Protein AF-A0A3E0HM55-F1 (afdb_monomer)

InterPro domains:
  IPR032018 Putative lipoprotein, pathogenic bacteria [PF16708] (3-71)

Organism: NCBI:txid1045776

Structure (mmCIF, N/CA/C/O backbone):
data_AF-A0A3E0HM55-F1
#
_entry.id   AF-A0A3E0HM55-F1
#
loop_
_atom_site.group_PDB
_atom_site.id
_atom_site.type_symbol
_atom_site.label_atom_id
_atom_site.label_alt_id
_atom_site.label_comp_id
_atom_site.label_asym_id
_atom_site.label_entity_id
_atom_site.label_seq_id
_atom_site.pdbx_PDB_ins_code
_atom_site.Cartn_x
_atom_site.Cartn_y
_atom_site.Cartn_z
_atom_site.occupancy
_atom_site.B_iso_or_equiv
_atom_site.auth_seq_id
_atom_site.auth_comp_id
_atom_site.auth_asym_id
_atom_site.auth_atom_id
_atom_site.pdbx_PDB_model_num
ATOM 1 N N . MET A 1 1 ? -7.667 -14.670 8.228 1.00 55.03 1 MET A N 1
ATOM 2 C CA . MET A 1 1 ? -6.817 -13.461 8.216 1.00 55.03 1 MET A CA 1
ATOM 3 C C . MET A 1 1 ? -7.576 -12.371 8.944 1.00 55.03 1 MET A C 1
ATOM 5 O O . MET A 1 1 ? -8.736 -12.161 8.613 1.00 55.03 1 MET A O 1
ATOM 9 N N . THR A 1 2 ? -6.975 -11.766 9.963 1.00 81.44 2 THR A N 1
ATOM 10 C CA . THR A 1 2 ? -7.592 -10.674 10.732 1.00 81.44 2 THR A CA 1
ATOM 11 C C . THR A 1 2 ? -7.238 -9.349 10.066 1.00 81.44 2 THR A C 1
ATOM 13 O O . THR A 1 2 ? -6.108 -9.202 9.604 1.00 81.44 2 THR A O 1
ATOM 16 N N . ALA A 1 3 ? -8.196 -8.426 9.983 1.00 92.56 3 ALA A N 1
ATOM 17 C CA . ALA A 1 3 ? -7.964 -7.089 9.448 1.00 92.56 3 ALA A CA 1
ATOM 18 C C . ALA A 1 3 ? -6.910 -6.330 10.277 1.00 92.56 3 ALA A C 1
ATOM 20 O O . ALA A 1 3 ? -6.784 -6.563 11.483 1.00 92.56 3 ALA A O 1
ATOM 21 N N . ILE A 1 4 ? -6.162 -5.434 9.631 1.00 95.69 4 ILE A N 1
ATOM 22 C CA . ILE A 1 4 ? -5.236 -4.519 10.310 1.00 95.69 4 ILE A CA 1
ATOM 23 C C . ILE A 1 4 ? -6.056 -3.561 11.181 1.00 95.69 4 ILE A C 1
ATOM 25 O O . ILE A 1 4 ? -7.058 -3.016 10.722 1.00 95.69 4 ILE A O 1
ATOM 29 N N . THR A 1 5 ? -5.647 -3.384 12.438 1.00 96.50 5 THR A N 1
ATOM 30 C CA . THR A 1 5 ? -6.317 -2.473 13.379 1.00 96.50 5 THR A CA 1
ATOM 31 C C . THR A 1 5 ? -5.796 -1.042 13.256 1.00 96.50 5 THR A C 1
ATOM 33 O O . THR A 1 5 ? -4.671 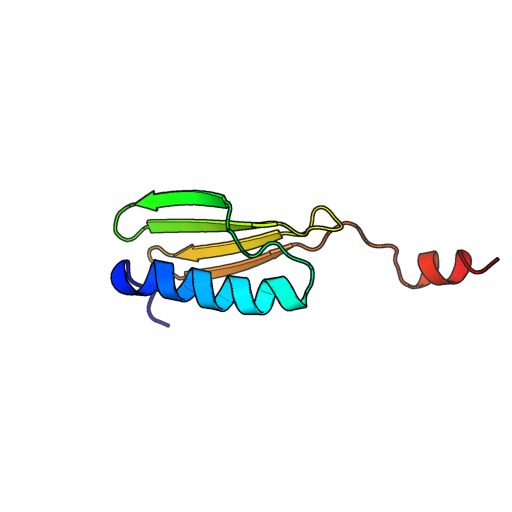-0.832 12.804 1.00 96.50 5 THR A O 1
ATOM 36 N N . ASP A 1 6 ? -6.551 -0.062 13.759 1.00 96.88 6 ASP A N 1
ATOM 37 C CA . ASP A 1 6 ? -6.142 1.355 13.792 1.00 96.88 6 ASP A CA 1
ATOM 38 C C . ASP A 1 6 ? -4.750 1.550 14.417 1.00 96.88 6 ASP A C 1
ATOM 40 O O . ASP A 1 6 ? -3.896 2.251 13.882 1.00 96.88 6 ASP A O 1
ATOM 44 N N . ALA A 1 7 ? -4.470 0.846 15.519 1.00 97.06 7 ALA A N 1
ATOM 45 C CA . ALA A 1 7 ? -3.179 0.915 16.207 1.00 97.06 7 ALA A CA 1
ATOM 46 C C . ALA A 1 7 ? -2.014 0.323 15.389 1.00 97.06 7 ALA A C 1
ATOM 48 O O . ALA A 1 7 ? -0.846 0.596 15.667 1.00 97.06 7 ALA A O 1
ATOM 49 N N . GLN A 1 8 ? -2.317 -0.532 14.414 1.00 97.00 8 GLN A N 1
ATOM 50 C CA . GLN A 1 8 ? -1.339 -1.153 13.527 1.00 97.00 8 GLN A CA 1
ATOM 51 C C . GLN A 1 8 ? -1.184 -0.391 12.208 1.00 97.00 8 GLN A C 1
ATOM 53 O O . GLN A 1 8 ? -0.189 -0.619 11.518 1.00 97.00 8 GLN A O 1
ATOM 58 N N . TRP A 1 9 ? -2.126 0.492 11.865 1.00 96.38 9 TRP A N 1
ATOM 59 C CA . TRP A 1 9 ? -2.237 1.074 10.532 1.00 96.38 9 TRP A CA 1
ATOM 60 C C . TRP A 1 9 ? -0.989 1.847 10.110 1.00 96.38 9 TRP A C 1
ATOM 62 O O . TRP A 1 9 ? -0.324 1.478 9.144 1.00 96.38 9 TRP A O 1
ATOM 72 N N . GLU A 1 10 ? -0.571 2.825 10.913 1.00 96.06 10 GLU A N 1
ATOM 73 C CA . GLU A 1 10 ? 0.625 3.630 10.628 1.00 96.06 10 GLU A CA 1
ATOM 74 C C . GLU A 1 10 ? 1.890 2.772 10.500 1.00 96.06 10 GLU A C 1
ATOM 76 O O . GLU A 1 10 ? 2.745 2.990 9.639 1.00 96.06 10 GLU A O 1
ATOM 81 N N . ARG A 1 11 ? 2.000 1.718 11.318 1.00 97.12 11 ARG A N 1
ATOM 82 C CA . ARG A 1 11 ? 3.118 0.774 11.219 1.00 97.12 11 ARG A CA 1
ATOM 83 C C . ARG A 1 11 ? 3.080 -0.006 9.904 1.00 97.12 11 ARG A C 1
ATOM 85 O O . ARG A 1 11 ? 4.141 -0.267 9.335 1.00 97.12 11 ARG A O 1
ATOM 92 N N . ALA A 1 12 ? 1.898 -0.398 9.436 1.00 96.31 12 ALA A N 1
ATOM 93 C CA . ALA A 1 12 ? 1.743 -1.079 8.157 1.00 96.31 12 ALA A CA 1
ATOM 94 C C . ALA A 1 12 ? 2.179 -0.174 6.995 1.00 96.31 12 ALA A C 1
ATOM 96 O O . ALA A 1 12 ? 2.959 -0.619 6.152 1.00 96.31 12 ALA A O 1
ATOM 97 N N . LEU A 1 13 ? 1.778 1.103 7.005 1.00 96.88 13 LEU A N 1
ATOM 98 C CA . LEU A 1 13 ? 2.187 2.083 5.993 1.00 96.88 13 LEU A CA 1
ATOM 99 C C . LEU A 1 13 ? 3.708 2.265 5.944 1.00 96.88 13 LEU A C 1
ATOM 101 O O . LEU A 1 13 ? 4.287 2.255 4.859 1.00 96.88 13 LEU A O 1
ATOM 105 N N . VAL A 1 14 ? 4.379 2.345 7.099 1.00 97.38 14 VAL A N 1
ATOM 106 C CA . VAL A 1 14 ? 5.851 2.435 7.159 1.00 97.38 14 VAL A CA 1
ATOM 107 C C . VAL A 1 14 ? 6.515 1.214 6.516 1.00 97.38 14 VAL A C 1
ATOM 109 O O . VAL A 1 14 ? 7.454 1.361 5.733 1.00 97.38 14 VAL A O 1
ATOM 112 N N . ILE A 1 15 ? 6.033 0.006 6.820 1.00 96.38 15 ILE A N 1
ATOM 113 C CA . ILE A 1 15 ? 6.597 -1.235 6.269 1.00 96.38 15 ILE A CA 1
ATOM 114 C C . ILE A 1 15 ? 6.399 -1.289 4.752 1.00 96.38 15 ILE A C 1
ATOM 116 O O . ILE A 1 15 ? 7.345 -1.591 4.023 1.00 96.38 15 ILE A O 1
ATOM 120 N N . ILE A 1 16 ? 5.196 -0.971 4.264 1.00 95.62 16 ILE A N 1
ATOM 121 C CA . ILE A 1 16 ? 4.920 -0.960 2.824 1.00 95.62 16 ILE A CA 1
ATOM 122 C C . ILE A 1 16 ? 5.763 0.101 2.130 1.00 95.62 16 ILE A C 1
ATOM 124 O O . ILE A 1 16 ? 6.411 -0.228 1.143 1.00 95.62 16 ILE A O 1
ATOM 128 N N . GLY A 1 17 ? 5.849 1.317 2.672 1.00 96.56 17 GLY A N 1
ATOM 129 C CA . GLY A 1 17 ? 6.670 2.389 2.109 1.00 96.56 17 GLY A CA 1
ATOM 130 C C . GLY A 1 17 ? 8.143 1.993 1.956 1.00 96.56 17 GLY A C 1
ATOM 131 O O . GLY A 1 17 ? 8.749 2.252 0.918 1.00 96.56 17 GLY A O 1
ATOM 132 N N . GLN A 1 18 ? 8.717 1.283 2.935 1.00 96.69 18 GLN A N 1
ATOM 133 C CA . GLN A 1 18 ? 10.098 0.779 2.861 1.00 96.69 18 GLN A CA 1
ATOM 134 C C . GLN A 1 18 ? 10.308 -0.276 1.766 1.00 96.69 18 GLN A C 1
ATOM 136 O O . GLN A 1 18 ? 11.395 -0.367 1.187 1.00 96.69 18 GLN A O 1
ATOM 141 N N . VAL A 1 19 ? 9.302 -1.111 1.500 1.00 95.69 19 VAL A N 1
ATOM 142 C CA . VAL A 1 19 ? 9.353 -2.102 0.415 1.00 95.69 19 VAL A CA 1
ATOM 143 C C . VAL A 1 19 ? 9.126 -1.420 -0.934 1.00 95.69 19 VAL A C 1
ATOM 145 O O . VAL A 1 19 ? 9.894 -1.651 -1.866 1.00 95.69 19 VAL A O 1
ATOM 148 N N . ALA A 1 20 ? 8.124 -0.547 -1.013 1.00 95.38 20 ALA A N 1
ATOM 149 C CA . ALA A 1 20 ? 7.717 0.195 -2.199 1.00 95.38 20 ALA A CA 1
ATOM 150 C C . ALA A 1 20 ? 8.859 1.077 -2.735 1.00 95.38 20 ALA A C 1
ATOM 152 O O . ALA A 1 20 ? 9.147 1.055 -3.932 1.00 95.38 20 ALA A O 1
ATOM 153 N N . GLN A 1 21 ? 9.602 1.751 -1.849 1.00 96.44 21 GLN A N 1
ATOM 154 C CA . GLN A 1 21 ? 10.756 2.579 -2.220 1.00 96.44 21 GLN A CA 1
ATOM 155 C C . GLN A 1 21 ? 11.809 1.813 -3.025 1.00 96.44 21 GLN A C 1
ATOM 157 O O . GLN A 1 21 ? 12.357 2.328 -3.999 1.00 96.44 21 GLN A O 1
ATOM 162 N N . LYS A 1 22 ? 12.078 0.558 -2.651 1.00 95.62 22 LYS A N 1
ATOM 163 C CA . LYS A 1 22 ? 13.056 -0.291 -3.351 1.00 95.62 22 LYS A CA 1
ATOM 164 C C . LYS A 1 22 ? 12.616 -0.645 -4.772 1.00 95.62 22 LYS A C 1
ATOM 166 O O . LYS A 1 22 ? 13.446 -1.087 -5.557 1.00 95.62 22 LYS A O 1
ATOM 171 N N . GLN A 1 23 ? 11.333 -0.465 -5.078 1.00 94.31 23 GLN A N 1
ATOM 172 C CA . GLN A 1 23 ? 10.716 -0.753 -6.370 1.00 94.31 23 GLN A CA 1
ATOM 173 C C . GLN A 1 23 ? 10.399 0.518 -7.174 1.00 94.31 23 GLN A C 1
ATOM 175 O O . GLN A 1 23 ? 9.717 0.435 -8.187 1.00 94.31 23 GLN A O 1
ATOM 180 N N . GLY A 1 24 ? 10.882 1.691 -6.748 1.00 94.75 24 GLY A N 1
ATOM 181 C CA . GLY A 1 24 ? 10.674 2.950 -7.473 1.00 94.75 24 GLY A CA 1
ATOM 182 C C . GLY A 1 24 ? 9.372 3.684 -7.139 1.00 94.75 24 GLY A C 1
ATOM 183 O O . GLY A 1 24 ? 9.016 4.625 -7.843 1.00 94.75 24 GLY A O 1
ATOM 184 N N . PHE A 1 25 ? 8.681 3.297 -6.065 1.00 96.88 25 PHE A N 1
ATOM 185 C CA . PHE A 1 25 ? 7.528 4.031 -5.536 1.00 96.88 25 PHE A CA 1
ATOM 186 C C . PHE A 1 25 ? 7.947 5.069 -4.491 1.00 96.88 25 PHE A C 1
ATOM 188 O O . PHE A 1 25 ? 9.001 4.959 -3.860 1.00 96.88 25 PHE A O 1
ATOM 195 N N . GLY A 1 26 ? 7.103 6.078 -4.280 1.00 95.00 26 GLY A N 1
ATOM 196 C CA . GLY A 1 26 ? 7.253 7.018 -3.173 1.00 95.00 26 GLY A CA 1
ATOM 197 C C . GLY A 1 26 ? 7.114 6.334 -1.808 1.00 95.00 26 GLY A C 1
ATOM 198 O O . GLY A 1 26 ? 6.466 5.299 -1.671 1.00 95.00 26 GLY A O 1
ATOM 199 N N . THR A 1 27 ? 7.716 6.923 -0.773 1.00 92.44 27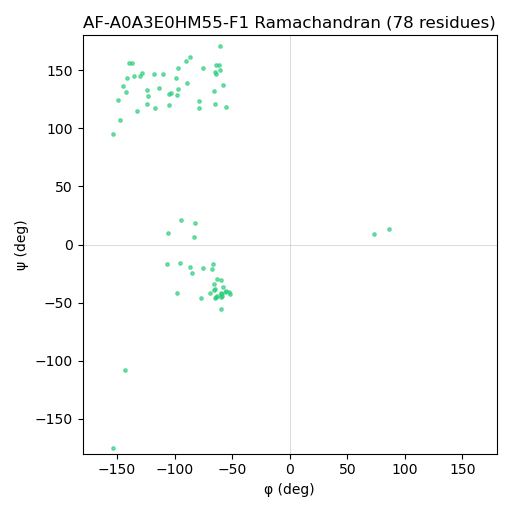 THR A N 1
ATOM 200 C CA . THR A 1 27 ? 7.636 6.414 0.611 1.00 92.44 27 THR A CA 1
ATOM 201 C C . THR A 1 27 ? 6.415 6.910 1.373 1.00 92.44 27 THR A C 1
ATOM 203 O O . THR A 1 27 ? 6.067 6.333 2.398 1.00 92.44 27 THR A O 1
ATOM 206 N N . THR A 1 28 ? 5.801 7.999 0.912 1.00 93.12 28 THR A N 1
ATOM 207 C CA . THR A 1 28 ? 4.664 8.637 1.578 1.00 93.12 28 THR A CA 1
ATOM 208 C C . THR A 1 28 ? 3.393 8.300 0.807 1.00 93.12 28 THR A C 1
ATOM 210 O O . THR A 1 28 ? 3.315 8.646 -0.375 1.00 93.12 28 THR A O 1
ATOM 213 N N . PRO A 1 29 ? 2.409 7.637 1.433 1.00 95.94 29 PRO A N 1
ATOM 214 C CA . PRO A 1 29 ? 1.149 7.355 0.774 1.00 95.94 29 PRO A CA 1
ATOM 215 C C . PRO A 1 29 ? 0.278 8.611 0.681 1.00 95.94 29 PRO A C 1
ATOM 217 O O . PRO A 1 29 ? 0.316 9.497 1.536 1.00 95.94 29 PRO A O 1
ATOM 220 N N . GLN A 1 30 ? -0.564 8.650 -0.342 1.00 97.12 30 GLN A N 1
ATOM 221 C CA . GLN A 1 30 ? -1.756 9.477 -0.372 1.00 97.12 30 GLN A CA 1
ATOM 222 C C . GLN A 1 30 ? -2.847 8.794 0.456 1.00 97.12 30 GLN A C 1
ATOM 224 O O . GLN A 1 30 ? -3.234 7.666 0.156 1.00 97.12 30 GLN A O 1
ATOM 229 N N . ARG A 1 31 ? -3.372 9.499 1.457 1.00 96.56 31 ARG A N 1
ATOM 230 C CA . ARG A 1 31 ? -4.522 9.066 2.256 1.00 96.56 31 ARG A CA 1
ATOM 231 C C . ARG A 1 31 ? -5.813 9.325 1.483 1.00 96.56 31 ARG A C 1
ATOM 233 O O . ARG A 1 31 ? -6.095 10.469 1.125 1.00 96.56 31 ARG A O 1
ATOM 240 N N . LEU A 1 32 ? -6.545 8.259 1.172 1.00 96.75 32 LEU A N 1
ATOM 241 C CA . LEU A 1 32 ? -7.815 8.300 0.443 1.00 96.75 32 LEU A CA 1
ATOM 242 C C . LEU A 1 32 ? -8.995 8.243 1.416 1.00 96.75 32 LEU A C 1
ATOM 244 O O . LEU A 1 32 ? -9.953 8.997 1.252 1.00 96.75 32 LEU A O 1
ATOM 248 N N . ASN A 1 33 ? -8.888 7.394 2.441 1.00 95.75 33 ASN A N 1
ATOM 249 C CA . ASN A 1 33 ? -9.811 7.306 3.566 1.00 95.75 33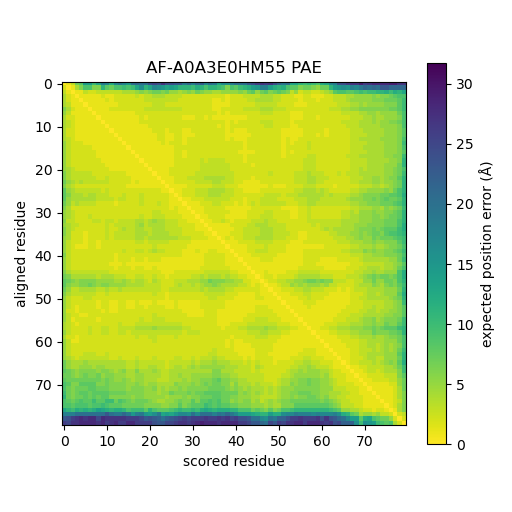 ASN A CA 1
ATOM 250 C C . ASN A 1 33 ? -9.036 7.043 4.865 1.00 95.75 33 ASN A C 1
ATOM 252 O O . ASN A 1 33 ? -8.057 6.305 4.856 1.00 95.75 33 ASN A O 1
ATOM 256 N N . ASP A 1 34 ? -9.477 7.637 5.970 1.00 95.50 34 ASP A N 1
ATOM 257 C CA . ASP A 1 34 ? -8.899 7.417 7.302 1.00 95.50 34 ASP A CA 1
ATOM 258 C C . ASP A 1 34 ? -9.965 7.680 8.357 1.00 95.50 34 ASP A C 1
ATOM 260 O O . ASP A 1 34 ? -10.263 8.817 8.736 1.00 95.50 34 ASP A O 1
ATOM 264 N N . SER A 1 35 ? -10.609 6.597 8.762 1.00 96.69 35 SER A N 1
ATOM 265 C CA . SER A 1 35 ? -11.664 6.593 9.758 1.00 96.69 35 SER A CA 1
ATOM 266 C C . SER A 1 35 ? -11.504 5.377 10.673 1.00 96.69 35 SER A C 1
ATOM 268 O O . SER A 1 35 ? -10.892 4.385 10.279 1.00 96.69 35 SER A O 1
ATOM 270 N N . PRO A 1 36 ? -12.028 5.412 11.911 1.00 96.50 36 PRO A N 1
ATOM 271 C CA . PRO A 1 36 ? -11.865 4.295 12.837 1.00 96.50 36 PRO A CA 1
ATOM 272 C C . PRO A 1 36 ? -12.361 2.969 12.243 1.00 96.50 36 PRO A C 1
ATOM 274 O O . PRO A 1 36 ? -13.547 2.818 11.942 1.00 96.50 36 PRO A O 1
ATOM 277 N N . GLY A 1 37 ? -11.454 2.004 12.097 1.00 95.50 37 GLY A N 1
ATOM 278 C CA . GLY A 1 37 ? -11.718 0.695 11.507 1.00 95.50 37 GLY A CA 1
ATOM 279 C C . GLY A 1 37 ? -11.917 0.665 9.988 1.00 95.50 37 GLY A C 1
ATOM 280 O O . GLY A 1 37 ? -12.322 -0.386 9.494 1.00 95.50 37 GLY A O 1
ATOM 281 N N . ASP A 1 38 ? -11.665 1.757 9.261 1.00 97.56 38 ASP A N 1
ATOM 282 C CA . ASP A 1 38 ? -11.756 1.834 7.797 1.00 97.56 38 ASP A CA 1
ATOM 283 C C . ASP A 1 38 ? -10.716 2.828 7.244 1.00 97.56 38 ASP A C 1
ATOM 285 O O . ASP A 1 38 ? -10.860 4.046 7.395 1.00 97.56 38 ASP A O 1
ATOM 289 N N . HIS A 1 39 ? -9.669 2.286 6.615 1.00 98.00 39 HIS A N 1
ATOM 290 C CA . HIS A 1 39 ? -8.519 3.024 6.084 1.00 98.00 39 HIS A CA 1
ATOM 291 C C . HIS A 1 39 ? -8.222 2.627 4.639 1.00 98.00 39 HIS A C 1
ATOM 293 O O . HIS A 1 39 ? -8.355 1.451 4.289 1.00 98.00 39 HIS A O 1
ATOM 299 N N . ASP A 1 40 ? -7.783 3.586 3.824 1.00 97.19 40 ASP A N 1
ATOM 300 C CA . ASP A 1 40 ? -7.368 3.368 2.436 1.00 97.19 40 ASP A CA 1
ATOM 301 C C . ASP A 1 40 ? -6.272 4.364 2.018 1.00 97.19 40 ASP A C 1
ATOM 303 O O . ASP A 1 40 ? -6.434 5.591 2.086 1.00 97.19 40 ASP A O 1
ATOM 307 N N . GLU A 1 41 ? -5.151 3.824 1.547 1.00 97.88 41 GLU A N 1
ATOM 308 C CA . GLU A 1 41 ? -3.952 4.562 1.184 1.00 97.88 41 GLU A CA 1
ATOM 309 C C . GLU A 1 41 ? -3.382 4.077 -0.151 1.00 97.88 41 GLU A C 1
ATOM 311 O O . GLU A 1 41 ? -3.350 2.883 -0.457 1.00 97.88 41 GLU A O 1
ATOM 316 N N . ALA A 1 42 ? -2.819 5.014 -0.917 1.00 98.06 42 ALA A N 1
ATOM 317 C CA . ALA A 1 42 ? -2.149 4.738 -2.181 1.00 98.06 42 ALA A CA 1
ATOM 318 C C . ALA A 1 42 ? -0.698 5.238 -2.194 1.00 98.06 42 ALA A C 1
ATOM 320 O O . ALA A 1 42 ? -0.439 6.417 -1.968 1.00 98.06 42 ALA A O 1
ATOM 321 N N . PHE A 1 43 ? 0.252 4.372 -2.540 1.00 98.25 43 PHE A N 1
ATOM 322 C CA . PHE A 1 43 ? 1.623 4.755 -2.881 1.00 98.25 43 PHE A CA 1
ATOM 323 C C . PHE A 1 43 ? 1.750 4.835 -4.399 1.00 98.25 43 PHE A C 1
ATOM 325 O O . PHE A 1 43 ? 1.413 3.880 -5.098 1.00 98.25 43 PHE A O 1
ATOM 332 N N . HI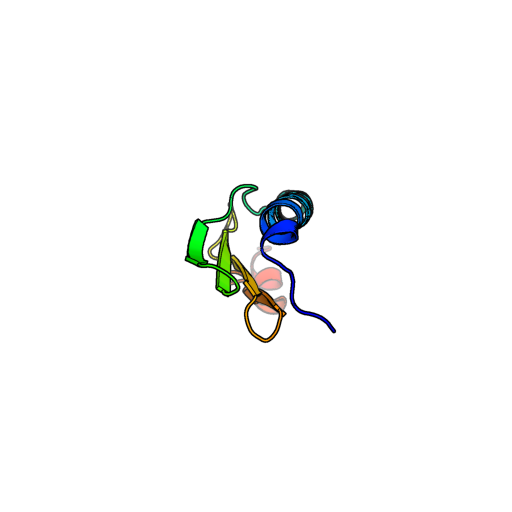S A 1 44 ? 2.265 5.951 -4.905 1.00 97.62 44 HIS A N 1
ATOM 333 C CA . HIS A 1 44 ? 2.439 6.171 -6.341 1.00 97.62 44 HIS A CA 1
ATOM 334 C C . HIS A 1 44 ? 3.873 5.883 -6.776 1.00 97.62 44 HIS A C 1
ATOM 336 O O . HIS A 1 44 ? 4.828 6.144 -6.035 1.00 97.62 44 HIS A O 1
ATOM 342 N N . SER A 1 45 ? 4.013 5.322 -7.972 1.00 96.88 45 SER A N 1
ATOM 343 C CA . SER A 1 45 ? 5.294 5.166 -8.649 1.00 96.88 45 SER A CA 1
ATOM 344 C C . SER A 1 45 ? 5.889 6.538 -8.965 1.00 96.88 45 SER A C 1
ATOM 346 O O . SER A 1 45 ? 5.178 7.512 -9.203 1.00 96.88 45 SER A O 1
ATOM 348 N N . VAL A 1 46 ? 7.217 6.637 -8.920 1.00 94.50 46 VAL A N 1
ATOM 349 C CA . VAL A 1 46 ? 7.938 7.874 -9.262 1.00 94.50 46 VAL A CA 1
ATOM 350 C C . VAL A 1 46 ? 8.176 7.974 -10.773 1.00 94.50 46 VAL A C 1
ATOM 352 O O . VAL A 1 46 ? 8.376 9.070 -11.292 1.00 94.50 46 VAL A O 1
ATOM 355 N N . GLY A 1 47 ? 8.203 6.839 -11.478 1.00 92.44 47 GLY A N 1
ATOM 356 C CA . GLY A 1 47 ? 8.611 6.767 -12.885 1.00 92.44 47 GLY A CA 1
ATOM 357 C C . GLY A 1 47 ? 7.475 6.555 -13.883 1.00 92.44 47 GLY A C 1
ATOM 358 O O . GLY A 1 47 ? 7.678 6.767 -15.077 1.00 92.44 47 GLY A O 1
ATOM 359 N N . ASP A 1 48 ? 6.309 6.119 -13.415 1.0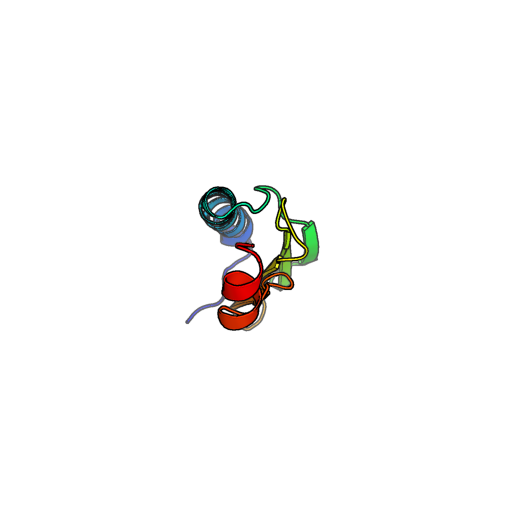0 92.56 48 ASP A N 1
ATOM 360 C CA . ASP A 1 48 ? 5.124 5.849 -14.227 1.00 92.56 48 ASP A CA 1
ATOM 361 C C . ASP A 1 48 ? 3.842 6.007 -13.392 1.00 92.56 48 ASP A C 1
ATOM 363 O O . ASP A 1 48 ? 3.894 6.400 -12.229 1.00 92.56 48 ASP A O 1
ATOM 367 N N . ASP A 1 49 ? 2.691 5.687 -13.982 1.00 94.38 49 ASP A N 1
ATOM 368 C CA . ASP A 1 49 ? 1.380 5.747 -13.320 1.00 94.38 49 ASP A CA 1
ATOM 369 C C . ASP A 1 49 ? 1.074 4.502 -12.456 1.00 94.38 49 ASP A C 1
ATOM 371 O O . ASP A 1 49 ? -0.085 4.213 -12.151 1.00 94.38 49 ASP A O 1
ATOM 375 N N . GLY A 1 50 ? 2.093 3.716 -12.086 1.00 96.81 50 GLY A N 1
ATOM 376 C CA . GLY A 1 50 ? 1.937 2.567 -11.199 1.00 96.81 50 GLY A CA 1
ATOM 377 C C . GLY A 1 50 ? 1.491 2.976 -9.792 1.00 96.81 50 GLY A C 1
ATOM 378 O O . GLY A 1 50 ? 1.860 4.035 -9.279 1.00 96.81 50 GLY A O 1
ATOM 379 N N . ARG A 1 51 ? 0.721 2.112 -9.127 1.00 97.44 51 ARG A N 1
ATOM 380 C CA . ARG A 1 51 ? 0.157 2.370 -7.798 1.00 97.44 51 ARG A CA 1
ATOM 381 C C . ARG A 1 51 ? 0.090 1.110 -6.937 1.00 97.44 51 ARG A C 1
ATOM 383 O O . ARG A 1 51 ? -0.374 0.065 -7.379 1.00 97.44 51 ARG A O 1
ATOM 390 N N . ILE A 1 52 ? 0.470 1.233 -5.669 1.00 98.12 52 ILE A N 1
ATOM 391 C CA . ILE A 1 52 ? 0.169 0.246 -4.624 1.00 98.12 52 ILE A CA 1
ATOM 392 C C . ILE A 1 52 ? -0.976 0.801 -3.786 1.00 98.12 52 ILE A C 1
ATOM 394 O O . ILE A 1 52 ? -0.896 1.941 -3.340 1.00 98.12 52 ILE A O 1
ATOM 398 N N . THR A 1 53 ? -2.015 0.008 -3.549 1.00 97.94 53 THR A N 1
ATOM 399 C CA . THR A 1 53 ? -3.121 0.361 -2.646 1.00 97.94 53 THR A CA 1
ATOM 400 C C . THR A 1 53 ? -3.118 -0.561 -1.438 1.00 97.94 53 THR A C 1
ATOM 402 O O . THR A 1 53 ? -2.961 -1.774 -1.583 1.00 97.94 53 THR A O 1
ATOM 405 N N . LEU A 1 54 ? -3.274 -0.000 -0.243 1.00 97.69 54 LEU A N 1
ATOM 406 C CA . LEU A 1 54 ? -3.527 -0.757 0.975 1.00 97.69 54 LEU A CA 1
ATOM 407 C C . LEU A 1 54 ? -4.817 -0.225 1.587 1.00 97.69 54 LEU A C 1
ATOM 409 O O . LEU A 1 54 ? -4.876 0.939 1.959 1.00 97.69 54 LEU A O 1
ATOM 413 N N . GLY A 1 55 ? -5.805 -1.102 1.742 1.00 97.38 55 GLY A N 1
ATOM 414 C CA . GLY A 1 55 ? -7.053 -0.780 2.422 1.00 97.38 55 GLY A CA 1
ATOM 415 C C . GLY A 1 55 ? -7.378 -1.793 3.510 1.00 97.38 55 GLY A C 1
ATOM 416 O O . GLY A 1 55 ? -7.056 -2.980 3.386 1.00 97.38 55 GLY A O 1
ATOM 417 N N . THR A 1 56 ? -8.023 -1.356 4.587 1.00 97.50 56 THR A N 1
ATOM 418 C CA . THR A 1 56 ? -8.538 -2.251 5.625 1.00 97.50 56 THR A CA 1
ATOM 419 C C . THR A 1 56 ? -9.879 -1.768 6.144 1.00 97.50 56 THR A C 1
ATOM 421 O O . THR A 1 56 ? -10.020 -0.613 6.510 1.00 97.50 56 THR A O 1
ATOM 424 N N . ALA A 1 57 ? -10.845 -2.680 6.210 1.00 95.62 57 ALA A N 1
ATOM 425 C CA . ALA A 1 57 ? -12.093 -2.492 6.939 1.00 95.62 57 ALA A CA 1
ATOM 426 C C . ALA A 1 57 ? -12.499 -3.826 7.584 1.00 95.62 57 ALA A C 1
ATOM 428 O O . ALA A 1 57 ? -11.810 -4.351 8.457 1.00 95.62 57 ALA A O 1
ATOM 429 N N . LYS A 1 58 ? -13.548 -4.484 7.073 1.00 95.19 58 LYS A N 1
ATOM 430 C CA . LYS A 1 58 ? -13.860 -5.884 7.439 1.00 95.19 58 LYS A CA 1
ATOM 431 C C . LYS A 1 58 ? -12.755 -6.863 7.020 1.00 95.19 58 LYS A C 1
ATOM 433 O O . LYS A 1 58 ? -12.562 -7.898 7.656 1.00 95.19 58 LYS A O 1
ATOM 438 N N . HIS A 1 59 ? -12.046 -6.533 5.944 1.00 95.31 59 HIS A N 1
ATOM 439 C CA . HIS A 1 59 ? -10.924 -7.286 5.398 1.00 95.31 59 HIS A CA 1
ATOM 440 C C . HIS A 1 59 ? -9.808 -6.323 5.012 1.00 95.31 59 HIS A C 1
ATOM 442 O O . HIS A 1 59 ? -10.074 -5.158 4.729 1.00 95.31 59 HIS A O 1
ATOM 448 N N . THR A 1 60 ? -8.580 -6.830 4.971 1.00 96.44 60 THR A N 1
ATOM 449 C CA . THR A 1 60 ? -7.429 -6.096 4.443 1.00 96.44 60 THR A CA 1
ATOM 450 C C . THR A 1 60 ? -7.183 -6.501 2.996 1.00 96.44 60 THR A C 1
ATOM 452 O O . THR A 1 60 ? -7.169 -7.693 2.681 1.00 96.44 60 THR A O 1
ATOM 455 N N . VAL A 1 61 ? -6.972 -5.512 2.134 1.00 96.44 61 VAL A N 1
ATOM 456 C CA . VAL A 1 61 ? -6.688 -5.675 0.708 1.00 96.44 61 VAL A CA 1
ATOM 457 C C . VAL 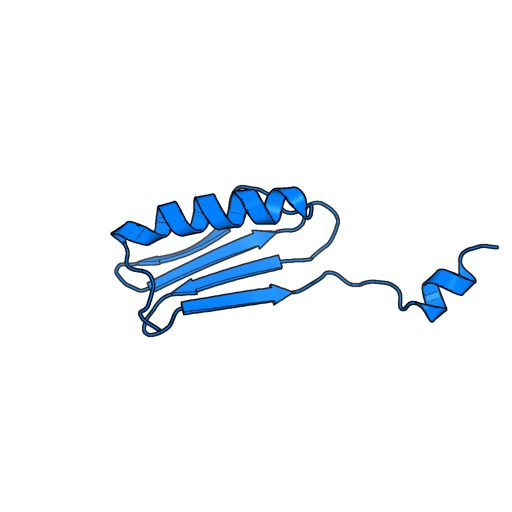A 1 61 ? -5.374 -4.971 0.389 1.00 96.44 61 VAL A C 1
ATOM 459 O O . VAL A 1 61 ? -5.160 -3.834 0.797 1.00 96.44 61 VAL A O 1
ATOM 462 N N . LEU A 1 62 ? -4.505 -5.662 -0.349 1.00 96.56 62 LEU A N 1
ATOM 463 C CA . LEU A 1 62 ? -3.304 -5.099 -0.956 1.00 96.56 62 LEU A CA 1
ATOM 464 C C . LEU A 1 62 ? -3.448 -5.223 -2.473 1.00 96.56 62 LEU A C 1
ATOM 466 O O . LEU A 1 62 ? -3.542 -6.338 -2.990 1.00 96.56 62 LEU A O 1
ATOM 470 N N . GLY A 1 63 ? -3.481 -4.093 -3.169 1.00 97.19 63 GLY A N 1
ATOM 471 C CA . GLY A 1 63 ? -3.535 -4.018 -4.623 1.00 97.19 63 GLY A CA 1
ATOM 472 C C . GLY A 1 63 ? -2.229 -3.485 -5.203 1.00 97.19 63 GLY A C 1
ATOM 473 O O . GLY A 1 63 ? -1.569 -2.638 -4.602 1.00 97.19 63 GLY A O 1
ATOM 474 N N . LEU A 1 64 ? -1.870 -3.976 -6.386 1.00 96.50 64 LEU A N 1
ATOM 475 C CA . LEU A 1 64 ? -0.761 -3.464 -7.182 1.00 96.50 64 LEU A CA 1
ATOM 476 C C . LEU A 1 64 ? -1.241 -3.282 -8.619 1.00 96.50 64 LEU A C 1
ATOM 478 O O . LEU A 1 64 ? -1.534 -4.261 -9.303 1.00 96.50 64 LEU A O 1
ATOM 482 N N . ASP A 1 65 ? -1.258 -2.032 -9.056 1.00 96.25 65 ASP A N 1
ATOM 483 C CA . ASP A 1 65 ? -1.417 -1.634 -10.445 1.00 96.25 65 ASP A CA 1
ATOM 484 C C . ASP A 1 65 ? -0.042 -1.198 -10.960 1.00 96.25 65 ASP A C 1
ATOM 486 O O . ASP A 1 65 ? 0.644 -0.394 -10.328 1.00 96.25 65 ASP A O 1
ATOM 490 N N . VAL A 1 66 ? 0.389 -1.731 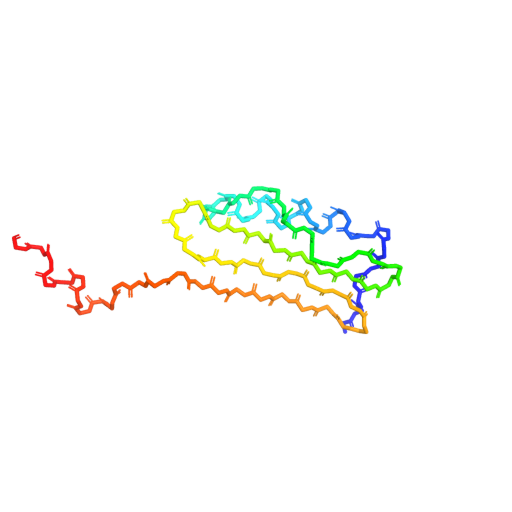-12.099 1.00 93.06 66 VAL A N 1
ATOM 491 C CA . VAL A 1 66 ? 1.618 -1.272 -12.763 1.00 93.06 66 VAL A CA 1
ATOM 492 C C . VAL A 1 66 ? 1.273 -0.278 -13.862 1.00 93.06 66 VAL A C 1
ATOM 494 O O . VAL A 1 66 ? 0.191 -0.350 -14.449 1.00 93.06 66 VAL A O 1
ATOM 497 N N . GLY A 1 67 ? 2.200 0.636 -14.150 1.00 91.00 67 GLY A N 1
ATOM 498 C CA . GLY A 1 67 ? 2.060 1.548 -15.274 1.00 91.00 67 GLY A CA 1
ATOM 499 C C . GLY A 1 67 ? 1.975 0.808 -16.612 1.00 91.00 67 GLY A C 1
ATOM 500 O O . GLY A 1 67 ? 2.198 -0.401 -16.733 1.00 91.00 67 GLY A O 1
ATOM 501 N N . CYS A 1 68 ? 1.659 1.548 -17.669 1.00 91.50 68 CYS A N 1
ATOM 502 C CA . CYS A 1 68 ? 1.706 0.997 -19.016 1.00 91.50 68 CYS A CA 1
ATOM 503 C C . CYS A 1 68 ? 3.149 0.627 -19.386 1.00 91.50 68 CYS A C 1
ATOM 505 O O . CYS A 1 68 ? 4.023 1.489 -19.469 1.00 91.50 68 CYS A O 1
ATOM 507 N N . HIS A 1 69 ? 3.386 -0.646 -19.697 1.00 88.81 69 HIS A N 1
ATOM 508 C CA . HIS A 1 69 ? 4.687 -1.121 -20.158 1.00 88.81 69 HIS A CA 1
ATOM 509 C C . HIS A 1 69 ? 4.611 -1.685 -21.573 1.00 88.81 69 HIS A C 1
ATOM 511 O O . HIS A 1 69 ? 3.628 -2.312 -21.977 1.00 88.81 69 HIS A O 1
ATOM 517 N N . LEU A 1 70 ? 5.696 -1.500 -22.330 1.00 92.00 70 LEU A N 1
ATOM 518 C CA . LEU A 1 70 ? 5.865 -2.190 -23.602 1.00 92.00 70 LEU A CA 1
ATOM 519 C C . LEU A 1 70 ? 5.810 -3.701 -23.380 1.00 92.00 70 LEU A C 1
ATOM 521 O O . LEU A 1 70 ? 6.460 -4.242 -22.483 1.00 92.00 70 LEU A O 1
ATOM 525 N N . THR A 1 71 ? 5.102 -4.397 -24.265 1.00 93.00 71 THR A N 1
ATOM 526 C CA . THR A 1 71 ? 5.197 -5.855 -24.323 1.00 93.00 71 THR A CA 1
ATOM 527 C C . THR A 1 71 ? 6.631 -6.264 -24.659 1.00 93.00 71 THR A C 1
ATOM 529 O O . THR A 1 71 ? 7.366 -5.525 -25.322 1.00 93.00 71 THR A O 1
ATOM 532 N N . ALA A 1 72 ? 7.029 -7.474 -24.261 1.00 92.75 72 ALA A N 1
ATOM 533 C CA . ALA A 1 72 ? 8.363 -7.994 -24.566 1.00 92.75 72 ALA A CA 1
ATOM 534 C C . ALA A 1 72 ? 8.685 -7.923 -26.073 1.00 92.75 72 ALA A C 1
ATOM 536 O O . ALA A 1 72 ? 9.772 -7.498 -26.462 1.00 92.75 72 ALA A O 1
ATOM 537 N N . ALA A 1 73 ? 7.705 -8.246 -26.925 1.00 93.00 73 ALA A N 1
ATOM 538 C CA . ALA A 1 73 ? 7.839 -8.153 -28.375 1.00 93.00 73 ALA A CA 1
ATOM 539 C C . ALA A 1 73 ? 8.017 -6.708 -28.870 1.00 93.00 73 ALA A C 1
ATOM 541 O O . ALA A 1 73 ? 8.777 -6.475 -29.806 1.00 93.00 73 ALA A O 1
ATOM 542 N N . ALA A 1 74 ? 7.326 -5.732 -28.269 1.00 92.12 74 ALA A N 1
ATOM 543 C CA . ALA A 1 74 ? 7.492 -4.326 -28.626 1.00 92.12 74 ALA A CA 1
ATOM 544 C C . ALA A 1 74 ? 8.861 -3.784 -28.202 1.00 92.12 74 ALA A C 1
ATOM 546 O O . ALA A 1 74 ? 9.517 -3.123 -29.003 1.00 92.12 74 ALA A O 1
ATOM 547 N N . LYS A 1 75 ? 9.329 -4.137 -26.999 1.00 90.62 75 LYS A N 1
ATOM 548 C CA . LYS A 1 75 ? 10.672 -3.789 -26.518 1.00 90.62 75 LYS A CA 1
ATOM 549 C C . LYS A 1 75 ? 11.768 -4.337 -27.438 1.00 90.62 75 LYS A C 1
ATOM 551 O O . LYS A 1 75 ? 12.673 -3.596 -27.800 1.00 90.62 75 LYS A O 1
ATOM 556 N N . ALA A 1 76 ? 11.648 -5.591 -27.884 1.00 91.12 76 ALA A N 1
ATOM 557 C CA . ALA A 1 76 ? 12.628 -6.223 -28.772 1.00 91.12 76 ALA A CA 1
ATOM 558 C C . ALA A 1 76 ? 12.804 -5.494 -30.120 1.00 91.12 76 ALA A C 1
ATOM 560 O O . ALA A 1 76 ? 13.897 -5.496 -30.677 1.00 91.12 76 ALA A O 1
ATOM 561 N N . ARG A 1 77 ? 11.749 -4.841 -30.633 1.00 90.06 77 ARG A N 1
ATOM 562 C CA . ARG A 1 77 ? 11.812 -4.057 -31.881 1.00 90.06 77 ARG A CA 1
ATOM 563 C C . ARG A 1 77 ? 12.519 -2.708 -31.728 1.00 90.06 77 ARG A C 1
ATOM 565 O O . ARG A 1 77 ? 12.934 -2.147 -32.732 1.00 90.06 77 ARG A O 1
ATOM 572 N N . GLY A 1 78 ? 12.633 -2.180 -30.508 1.00 76.75 78 GLY A N 1
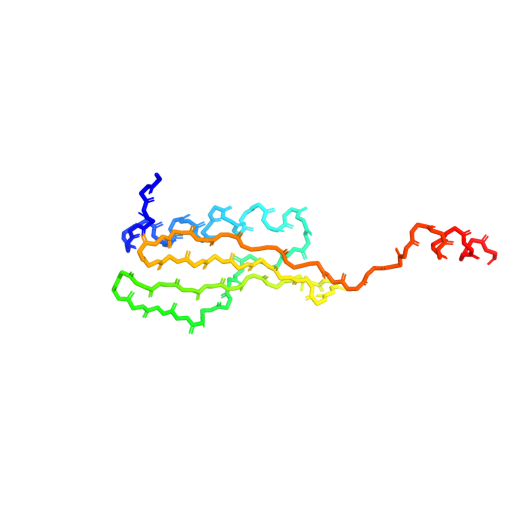ATOM 573 C CA . GLY A 1 78 ? 13.210 -0.860 -30.228 1.00 76.75 78 GLY A CA 1
ATOM 574 C C . GLY A 1 78 ? 14.739 -0.819 -30.137 1.00 76.75 78 GLY A C 1
ATOM 575 O O . GLY A 1 78 ? 15.279 0.207 -29.748 1.00 76.75 78 GLY A O 1
ATOM 576 N N . HIS A 1 79 ? 15.432 -1.918 -30.449 1.00 60.84 79 HIS A N 1
ATOM 577 C CA . HIS A 1 79 ? 16.899 -2.014 -30.436 1.00 60.84 79 HIS A CA 1
ATOM 578 C C . HIS A 1 79 ? 17.551 -1.746 -31.812 1.00 60.84 79 HIS A C 1
ATOM 580 O O . HIS A 1 79 ? 18.671 -2.202 -32.039 1.00 60.84 79 HIS A O 1
ATOM 586 N N . LEU A 1 80 ? 16.851 -1.060 -32.725 1.00 48.59 80 LEU A N 1
ATOM 587 C CA . LEU A 1 80 ? 17.393 -0.606 -34.015 1.00 48.59 80 LEU A CA 1
ATOM 588 C C . LEU A 1 80 ? 18.048 0.771 -33.893 1.00 48.59 80 LEU A C 1
ATOM 590 O O . LEU A 1 80 ? 17.417 1.654 -33.271 1.00 48.59 80 LEU A O 1
#

Secondary structure (DSSP, 8-state):
-PPPPHHHHHHHHHHHHHHHHTTTB-SSPEEEEEETTEEEEEEEBSSSS-EEEEEESSSEEEEEEPPP---HHHHHHT--

pLDDT: mean 93.53, std 8.39, range [48.59, 98.25]

Radius of gyration: 15.68 Å; Cα contacts (8 Å, |Δi|>4): 126; chains: 1; bounding box: 31×23×50 Å

Mean predicted aligned error: 3.98 Å

Foldseek 3Di:
DAWQAPVCVVVVLQVVLVVVVVVQWHSDWDWPDDDGQWGKTWIAGPPFRWIWIWIGHRHTDIDTDDGDDDDPVRVVVPPD

Sequence (80 aa):
MTAITDAQWERALVIIGQVAQKQGFGTTPQRLNDSPGDHDEAFHSVGDDGRITLGTAKHTVLGLDVGCHLTAAAKARGHL

Nearest PDB structures (foldseek):
  6y2s-assembly1_A  TM=6.054E-01  e=1.113E+00  Escherichia coli K-12
  6y2r-assembly1_B  TM=6.008E-01  e=1.743E+00  Escherichia coli K-12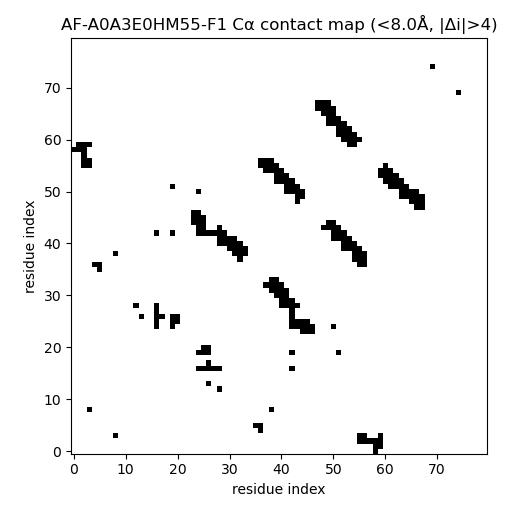
  6y2r-assembly1_A  TM=5.952E-01  e=3.821E+00  Escherichia coli K-12

Solvent-accessible surface area (backbone atoms only — not comparable to full-atom values): 4628 Å² total; per-residue (Å²): 137,82,42,68,47,70,92,45,43,69,60,50,50,53,54,49,18,64,55,36,40,80,73,50,25,41,62,67,60,48,79,77,43,82,48,96,63,38,39,29,35,35,28,42,33,74,86,50,81,17,36,39,34,44,35,25,41,95,52,61,48,80,47,79,48,74,41,96,69,77,50,72,72,58,53,66,66,68,79,117